Protein AF-A0A0V1IMH2-F1 (afdb_monomer_lite)

Foldseek 3Di:
DVVVVVVVVVVPPPPPPPPCVVQLQFKKWKWDFDDDDPDTDTDTLDIWGFDQDPPGRGDPDTDDPPNSPPDADPVAMKMWGQDSDNRPPDPPGIDIDGDPDDDDDDPPPPD

Organism: Trichinella pseudospiralis (NCBI:txid6337)

Sequence (111 aa):
MKLLVFTLFYFFATVSSKCGEEALESLALVYKPVQQGSKRVLGIACQGAIVPGKHQNYTDTVLVSSYCIVEDPQEGYVVSVGSPDPHGDLQSSAQQFRAQRILNFPFEQHP

Secondary structure (DSSP, 8-state):
-HHHHHHHHHHT------TTHHHHHHEEEEEEEEEETTEEEEEEEEEEEEPPPSSSSS-S-EE--GGGGSS--TT--EEEES-S-TTS---TT-EEEE-------------

Radius of gyration: 20.72 Å; chains: 1; bounding box: 57×49×45 Å

Structure (mmCIF, N/CA/C/O backbone):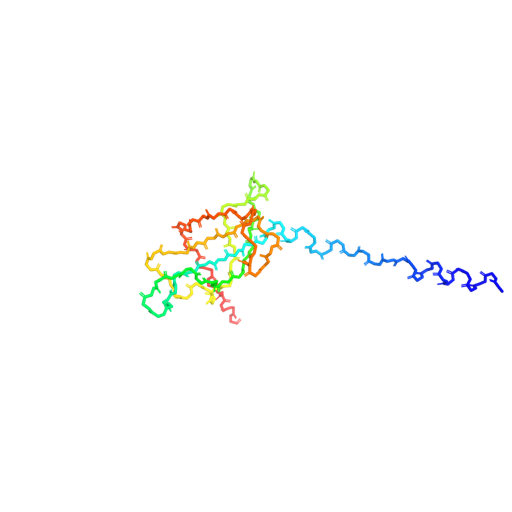
data_AF-A0A0V1IMH2-F1
#
_entry.id   AF-A0A0V1IMH2-F1
#
loop_
_atom_site.group_PDB
_atom_site.id
_atom_site.type_symbol
_atom_site.label_atom_id
_atom_site.label_alt_id
_atom_site.label_comp_id
_atom_site.label_asym_id
_atom_site.label_entity_id
_atom_site.label_seq_id
_atom_site.pdbx_PDB_ins_code
_atom_site.Cartn_x
_atom_site.Cartn_y
_atom_site.Cartn_z
_atom_site.occupancy
_atom_site.B_iso_or_equiv
_atom_site.auth_seq_id
_atom_site.auth_comp_id
_atom_site.auth_asym_id
_atom_site.auth_atom_id
_atom_site.pdbx_PDB_model_num
ATOM 1 N N . MET A 1 1 ? 41.877 -39.565 -8.129 1.00 51.72 1 MET A N 1
ATOM 2 C CA . MET A 1 1 ? 41.955 -38.421 -7.189 1.00 51.72 1 MET A CA 1
ATOM 3 C C . MET A 1 1 ? 41.820 -37.041 -7.850 1.00 51.72 1 MET A C 1
ATOM 5 O O . MET A 1 1 ? 41.318 -36.149 -7.193 1.00 51.72 1 MET A O 1
ATOM 9 N N . LYS A 1 2 ? 42.192 -36.842 -9.130 1.00 51.38 2 LYS A N 1
ATOM 10 C CA . LYS A 1 2 ? 42.014 -35.548 -9.836 1.00 51.38 2 LYS A CA 1
ATOM 11 C C . LYS A 1 2 ? 40.578 -35.255 -10.311 1.00 51.38 2 LYS A C 1
ATOM 13 O O . LYS A 1 2 ? 40.177 -34.102 -10.326 1.00 51.38 2 LYS A O 1
ATOM 18 N N . LEU A 1 3 ? 39.797 -36.287 -10.645 1.00 53.44 3 LEU A N 1
ATOM 19 C CA . LEU A 1 3 ? 38.424 -36.125 -11.152 1.00 53.44 3 LEU A CA 1
ATOM 20 C C . LEU A 1 3 ? 37.431 -35.667 -10.065 1.00 53.44 3 LEU A C 1
ATOM 22 O O . LEU A 1 3 ? 36.531 -34.883 -10.334 1.00 53.44 3 LEU A O 1
ATOM 26 N N . LEU A 1 4 ? 37.654 -36.114 -8.825 1.00 54.31 4 LEU A N 1
ATOM 27 C CA . LEU A 1 4 ? 36.789 -35.842 -7.671 1.00 54.31 4 LEU A CA 1
ATOM 28 C C . LEU A 1 4 ? 36.902 -34.387 -7.177 1.00 54.31 4 LEU A C 1
ATOM 30 O O . LEU A 1 4 ? 35.949 -33.833 -6.639 1.00 54.31 4 LEU A O 1
ATOM 34 N N . VAL A 1 5 ? 38.055 -33.751 -7.414 1.00 57.03 5 VAL A N 1
ATOM 35 C CA . VAL A 1 5 ? 38.294 -32.335 -7.090 1.00 57.03 5 VAL A CA 1
ATOM 36 C C . VAL A 1 5 ? 37.544 -31.422 -8.065 1.00 57.03 5 VAL A C 1
ATOM 38 O O . VAL A 1 5 ? 36.954 -30.434 -7.640 1.00 57.03 5 VAL A O 1
ATOM 41 N N . PHE A 1 6 ? 37.485 -31.779 -9.352 1.00 53.41 6 PHE A N 1
ATOM 42 C CA . PHE A 1 6 ? 36.745 -31.003 -10.353 1.00 53.41 6 PHE A CA 1
ATOM 43 C C . PHE A 1 6 ? 35.228 -31.043 -10.134 1.00 53.41 6 PHE A C 1
ATOM 45 O O . PHE A 1 6 ? 34.567 -30.019 -10.282 1.00 53.41 6 PHE A O 1
ATOM 52 N N . THR A 1 7 ? 34.674 -32.183 -9.716 1.00 56.38 7 THR A N 1
ATOM 53 C CA . THR A 1 7 ? 33.248 -32.281 -9.366 1.00 56.38 7 THR A CA 1
ATOM 54 C C . THR A 1 7 ? 32.899 -31.518 -8.091 1.00 56.38 7 THR A C 1
ATOM 56 O O . THR A 1 7 ? 31.803 -30.974 -8.000 1.00 56.38 7 THR A O 1
ATOM 59 N N . LEU A 1 8 ? 33.827 -31.422 -7.129 1.00 54.44 8 LEU A N 1
ATOM 60 C CA . LEU A 1 8 ? 33.615 -30.628 -5.917 1.00 54.44 8 LEU A CA 1
ATOM 61 C C . LEU A 1 8 ? 33.555 -29.126 -6.240 1.00 54.44 8 LEU A C 1
ATOM 63 O O . LEU A 1 8 ? 32.671 -28.435 -5.750 1.00 54.44 8 LEU A O 1
ATOM 67 N N . PHE A 1 9 ? 34.438 -28.633 -7.116 1.00 52.59 9 PHE A N 1
ATOM 68 C CA . PHE A 1 9 ? 34.453 -27.225 -7.536 1.00 52.59 9 PHE A CA 1
ATOM 69 C C . PHE A 1 9 ? 33.197 -26.801 -8.313 1.00 52.59 9 PHE A C 1
ATOM 71 O O . PHE A 1 9 ? 32.774 -25.655 -8.191 1.00 52.59 9 PHE A O 1
ATOM 78 N N . TYR A 1 10 ? 32.567 -27.712 -9.062 1.00 53.59 10 TYR A N 1
ATOM 79 C CA . TYR A 1 10 ? 31.324 -27.422 -9.788 1.00 53.59 10 TYR A CA 1
ATOM 80 C C . TYR A 1 10 ? 30.089 -27.295 -8.882 1.00 53.59 10 TYR A C 1
ATOM 82 O O . TYR A 1 10 ? 29.143 -26.606 -9.249 1.00 53.59 10 T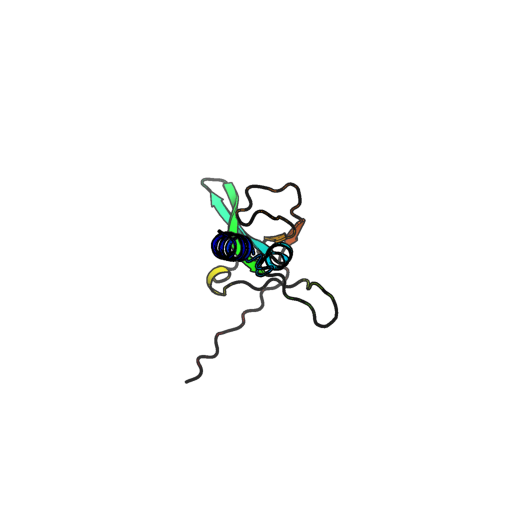YR A O 1
ATOM 90 N N . PHE A 1 11 ? 30.095 -27.910 -7.694 1.00 49.88 11 PHE A N 1
ATOM 91 C CA . PHE A 1 11 ? 28.984 -27.808 -6.737 1.00 49.88 11 PHE A CA 1
ATOM 92 C C . PHE A 1 11 ? 28.999 -26.513 -5.908 1.00 49.88 11 PHE A C 1
ATOM 94 O O . PHE A 1 11 ? 27.967 -26.133 -5.363 1.00 49.88 11 PHE A O 1
ATOM 101 N N . PHE A 1 12 ? 30.138 -25.814 -5.836 1.00 50.56 12 PHE A N 1
ATOM 102 C CA . PHE A 1 12 ? 30.261 -24.515 -5.156 1.00 50.56 12 PHE A CA 1
ATOM 103 C C . PHE A 1 12 ? 29.984 -23.312 -6.066 1.00 50.56 12 PHE A C 1
ATOM 105 O O . PHE A 1 12 ? 30.104 -22.172 -5.617 1.00 50.56 12 PHE A O 1
ATOM 112 N N . ALA A 1 13 ? 29.578 -23.536 -7.319 1.00 51.38 13 ALA A N 1
ATOM 113 C CA . ALA A 1 13 ? 28.953 -22.502 -8.132 1.00 51.38 13 ALA A CA 1
ATOM 114 C C . ALA A 1 13 ? 27.541 -22.248 -7.585 1.00 51.38 13 ALA A C 1
ATOM 116 O O . ALA A 1 13 ? 26.539 -22.752 -8.088 1.00 51.38 13 ALA A O 1
ATOM 117 N N . THR A 1 14 ? 27.488 -21.505 -6.485 1.00 55.06 14 THR A N 1
ATOM 118 C CA . THR A 1 14 ? 26.281 -20.934 -5.913 1.00 55.06 14 THR A CA 1
ATOM 119 C C . THR A 1 14 ? 25.506 -20.225 -7.019 1.00 55.06 14 THR A C 1
ATOM 121 O O . THR A 1 14 ? 25.948 -19.226 -7.585 1.00 55.06 14 THR A O 1
ATOM 124 N N . VAL A 1 15 ? 24.332 -20.760 -7.344 1.00 47.41 15 VAL A N 1
ATOM 125 C CA . VAL A 1 15 ? 23.300 -20.053 -8.102 1.00 47.41 15 VAL A CA 1
ATOM 126 C C . VAL A 1 15 ? 22.850 -18.854 -7.267 1.00 47.41 15 VAL A C 1
ATOM 128 O O . VAL A 1 15 ? 21.884 -18.921 -6.517 1.00 47.41 15 VAL A O 1
ATOM 131 N N . SER A 1 16 ? 23.597 -17.754 -7.350 1.00 54.81 16 SER A N 1
ATOM 132 C CA . SER A 1 16 ? 23.128 -16.448 -6.901 1.00 54.81 16 SER A CA 1
ATOM 133 C C . SER A 1 16 ? 22.161 -15.936 -7.961 1.00 54.81 16 SER A C 1
ATOM 135 O O . SER A 1 16 ? 22.564 -15.382 -8.987 1.00 54.81 16 SER A O 1
ATOM 137 N N . SER A 1 17 ? 20.870 -16.210 -7.778 1.00 50.03 17 SER A N 1
ATOM 138 C CA . SER A 1 17 ? 19.844 -15.578 -8.594 1.00 50.03 17 SER A CA 1
ATOM 139 C C . SER A 1 17 ? 19.618 -14.165 -8.063 1.00 50.03 17 SER A C 1
ATOM 141 O O . SER A 1 17 ? 18.994 -14.002 -7.021 1.00 50.03 17 SER A O 1
ATOM 143 N N . LYS A 1 18 ? 20.026 -13.141 -8.821 1.00 54.47 18 LYS A N 1
ATOM 144 C CA . LYS A 1 18 ? 19.618 -11.730 -8.621 1.00 54.47 18 LYS A CA 1
ATOM 145 C C . LYS A 1 18 ? 18.099 -11.494 -8.731 1.00 54.47 18 LYS A C 1
ATOM 147 O O . LYS A 1 18 ? 17.624 -10.365 -8.679 1.00 54.47 18 LYS A O 1
ATOM 152 N N . CYS A 1 19 ? 17.324 -12.552 -8.955 1.00 51.09 19 CYS A N 1
ATOM 153 C CA . CYS A 1 19 ? 15.893 -12.475 -9.169 1.00 51.09 19 CYS A CA 1
ATOM 154 C C . CYS A 1 19 ? 15.207 -12.154 -7.834 1.00 51.09 19 CYS A C 1
ATOM 156 O O . CYS A 1 19 ? 15.081 -13.029 -6.983 1.00 51.09 19 CYS A O 1
ATOM 158 N N . GLY A 1 20 ? 14.794 -10.899 -7.651 1.00 50.94 20 GLY A N 1
ATOM 159 C CA . GLY A 1 20 ? 14.039 -10.440 -6.479 1.00 50.94 20 GLY A CA 1
ATOM 160 C C . GLY A 1 20 ? 14.765 -9.445 -5.572 1.00 50.94 20 GLY A C 1
ATOM 161 O O . GLY A 1 20 ? 14.109 -8.822 -4.744 1.00 50.94 20 GLY A O 1
ATOM 162 N N . GLU A 1 21 ? 16.072 -9.230 -5.748 1.00 55.81 21 GLU A N 1
ATOM 163 C CA . GLU A 1 21 ? 16.825 -8.251 -4.944 1.00 55.81 21 GLU A CA 1
ATOM 164 C C . GLU A 1 21 ? 16.350 -6.813 -5.235 1.00 55.81 21 GLU A C 1
ATOM 166 O O . GLU A 1 21 ? 16.082 -6.047 -4.316 1.00 55.81 21 GLU A O 1
ATOM 171 N N . GLU A 1 22 ? 16.098 -6.496 -6.511 1.00 57.97 22 GLU A N 1
ATOM 172 C CA . GLU A 1 22 ? 15.521 -5.212 -6.953 1.00 57.97 22 GLU A CA 1
ATOM 173 C C . GLU A 1 22 ? 14.014 -5.090 -6.652 1.00 57.97 22 GLU A C 1
ATOM 175 O O . GLU A 1 22 ? 13.462 -3.991 -6.638 1.00 57.97 22 GLU A O 1
ATOM 180 N N . ALA A 1 23 ? 13.323 -6.206 -6.385 1.00 60.03 23 ALA A N 1
ATOM 181 C CA . ALA A 1 23 ? 11.886 -6.181 -6.117 1.00 60.03 23 ALA A CA 1
ATOM 182 C C . ALA A 1 23 ? 11.581 -5.537 -4.759 1.00 60.03 23 ALA A C 1
ATOM 184 O O . ALA A 1 23 ? 10.592 -4.815 -4.645 1.00 60.03 23 ALA A O 1
ATOM 185 N N . LEU A 1 24 ? 12.452 -5.739 -3.761 1.00 63.66 24 LEU A N 1
ATOM 186 C CA . LEU A 1 24 ? 12.315 -5.167 -2.418 1.00 63.66 24 LEU A CA 1
ATOM 187 C C . LEU A 1 24 ? 12.282 -3.635 -2.430 1.00 63.66 24 LEU A C 1
ATOM 189 O O . LEU A 1 24 ? 11.495 -3.043 -1.699 1.00 63.66 24 LEU A O 1
ATOM 193 N N . GLU A 1 25 ? 13.067 -2.989 -3.295 1.00 70.19 25 GLU A N 1
ATOM 194 C CA . GLU A 1 25 ? 13.074 -1.522 -3.415 1.00 70.19 25 GLU A CA 1
ATOM 195 C C . GLU A 1 25 ? 11.776 -0.970 -4.016 1.00 70.19 25 GLU A C 1
ATOM 197 O O . GLU A 1 25 ? 11.409 0.180 -3.776 1.00 70.19 25 GLU A O 1
ATOM 202 N N . SER A 1 26 ? 11.062 -1.800 -4.778 1.00 79.25 26 SER A N 1
ATOM 203 C CA . SER A 1 26 ? 9.766 -1.461 -5.367 1.00 79.25 26 SER A CA 1
ATOM 204 C C . SER A 1 26 ? 8.573 -1.884 -4.509 1.00 79.25 26 SER A C 1
ATOM 206 O O . SER A 1 26 ? 7.441 -1.566 -4.867 1.00 79.25 26 SER A O 1
ATOM 208 N N . LEU A 1 27 ? 8.782 -2.594 -3.394 1.00 86.06 27 LEU A N 1
ATOM 209 C CA . LEU A 1 27 ? 7.684 -3.036 -2.539 1.00 86.06 27 LEU A CA 1
ATOM 210 C C . LEU A 1 27 ? 7.025 -1.852 -1.829 1.00 86.06 27 LEU A C 1
ATOM 212 O O . LEU A 1 27 ? 7.675 -0.947 -1.300 1.00 86.06 27 LEU A O 1
ATOM 216 N N . ALA A 1 28 ? 5.700 -1.910 -1.781 1.00 90.12 28 ALA A N 1
ATOM 217 C CA . ALA A 1 28 ? 4.872 -0.986 -1.036 1.00 90.12 28 ALA A CA 1
ATOM 218 C C . ALA A 1 28 ? 3.911 -1.756 -0.129 1.00 90.12 28 ALA A C 1
ATOM 220 O O . ALA A 1 28 ? 3.347 -2.779 -0.520 1.00 90.12 28 ALA A O 1
ATOM 221 N N . LEU A 1 29 ? 3.672 -1.234 1.068 1.00 92.25 29 LEU A N 1
ATOM 222 C CA . LEU A 1 29 ? 2.611 -1.696 1.954 1.00 92.25 29 LEU A CA 1
ATOM 223 C C . LEU A 1 29 ? 1.463 -0.708 1.931 1.00 92.25 29 LEU A C 1
ATOM 225 O O . LEU A 1 29 ? 1.641 0.478 2.182 1.00 92.25 29 LEU A O 1
ATOM 229 N N . VAL A 1 30 ? 0.266 -1.197 1.650 1.00 92.69 30 VAL A N 1
ATOM 230 C CA . VAL A 1 30 ? -0.944 -0.386 1.644 1.00 92.69 30 VAL A CA 1
ATOM 231 C C . VAL A 1 30 ? -1.740 -0.697 2.895 1.00 92.69 30 VAL A C 1
ATOM 233 O O . VAL A 1 30 ? -2.038 -1.851 3.196 1.00 92.69 30 VAL A O 1
ATOM 236 N N . TYR A 1 31 ? -2.115 0.354 3.604 1.00 92.88 31 TYR A N 1
ATOM 237 C CA . TYR A 1 31 ? -2.875 0.334 4.836 1.00 92.88 31 TYR A CA 1
ATOM 238 C C . TYR A 1 31 ? -4.246 0.957 4.615 1.00 92.88 31 TYR A C 1
ATOM 240 O O . TYR A 1 31 ? -4.397 1.930 3.870 1.00 92.88 31 TYR A O 1
ATOM 248 N N . LYS A 1 32 ? -5.237 0.434 5.332 1.00 92.69 32 LYS A N 1
ATOM 249 C CA . LYS A 1 32 ? -6.563 1.036 5.455 1.00 92.69 32 LYS A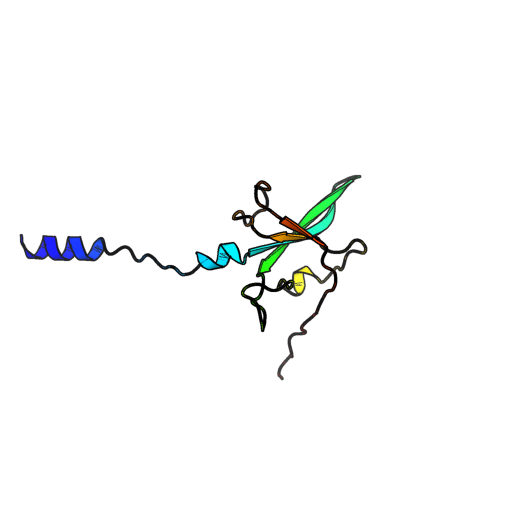 CA 1
ATOM 250 C C . LYS A 1 32 ? -6.921 1.241 6.927 1.00 92.69 32 LYS A C 1
ATOM 252 O O . LYS A 1 32 ? -6.451 0.483 7.780 1.00 92.69 32 LYS A O 1
ATOM 257 N N . PRO A 1 33 ? -7.754 2.237 7.258 1.00 91.00 33 PRO A N 1
ATOM 258 C CA . PRO A 1 33 ? -8.339 2.327 8.585 1.00 91.00 33 PRO A CA 1
ATOM 259 C C . PRO A 1 33 ? -9.158 1.066 8.882 1.00 91.00 33 PRO A C 1
ATOM 261 O O . PRO A 1 33 ? -10.025 0.678 8.101 1.00 91.00 33 PRO A O 1
ATOM 264 N N . VAL A 1 34 ? -8.901 0.440 10.025 1.00 90.06 34 VAL A N 1
ATOM 265 C CA . VAL A 1 34 ? -9.668 -0.694 10.545 1.00 90.06 34 VAL A CA 1
ATOM 266 C C . VAL A 1 34 ? -10.121 -0.397 11.969 1.00 90.06 34 VAL A C 1
ATOM 268 O O . VAL A 1 34 ? -9.450 0.309 12.728 1.00 90.06 34 VAL A O 1
ATOM 271 N N . GLN A 1 35 ? -11.284 -0.926 12.338 1.00 89.94 35 GLN A N 1
ATOM 272 C CA . GLN A 1 35 ? -11.804 -0.801 13.692 1.00 89.94 35 GLN A CA 1
ATOM 273 C C . GLN A 1 35 ? -11.178 -1.886 14.578 1.00 89.94 35 GLN A C 1
ATOM 275 O O . GLN A 1 35 ? -11.398 -3.074 14.356 1.00 89.94 35 GLN A O 1
ATOM 280 N N . GLN A 1 36 ? -10.423 -1.485 15.601 1.00 89.44 36 GLN A N 1
ATOM 281 C CA . GLN A 1 36 ? -9.856 -2.378 16.608 1.00 89.44 36 GLN A CA 1
ATOM 282 C C . GLN A 1 36 ? -10.439 -2.018 17.980 1.00 89.44 36 GLN A C 1
ATOM 284 O O . GLN A 1 36 ? -9.984 -1.101 18.669 1.00 89.44 36 GLN A O 1
ATOM 289 N N . GLY A 1 37 ? -11.510 -2.720 18.361 1.00 90.44 37 GLY A N 1
ATOM 290 C CA . GLY A 1 37 ? -12.296 -2.381 19.548 1.00 90.44 37 GLY A CA 1
ATOM 291 C C . GLY A 1 37 ? -12.914 -0.984 19.423 1.00 90.44 37 GLY A C 1
ATOM 292 O O . GLY A 1 37 ? -13.642 -0.701 18.472 1.00 90.44 37 GLY A O 1
ATOM 293 N N . SER A 1 38 ? -12.611 -0.089 20.366 1.00 90.81 38 SER A N 1
ATOM 294 C CA . SER A 1 38 ? -13.085 1.304 20.353 1.00 90.81 38 SER A CA 1
ATOM 295 C C . SER A 1 38 ? -12.197 2.270 19.559 1.00 90.81 38 SER A C 1
ATOM 297 O O . SER A 1 38 ? -12.556 3.438 19.418 1.00 90.81 38 SER A O 1
ATOM 299 N N . LYS A 1 39 ? -11.048 1.820 19.038 1.00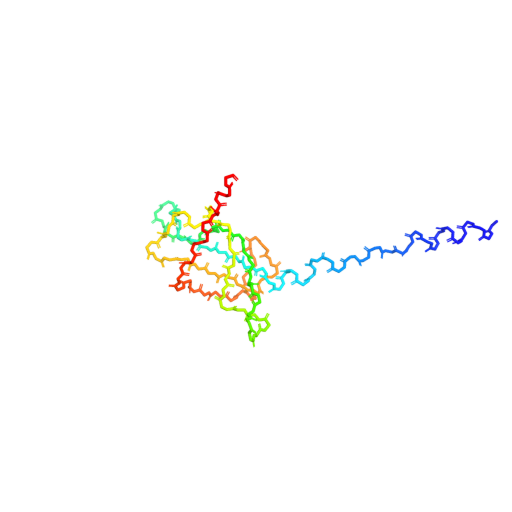 92.00 39 LYS A N 1
ATOM 300 C CA . LYS A 1 39 ? -10.084 2.672 18.329 1.00 92.00 39 LYS A CA 1
ATOM 301 C C . LYS A 1 39 ? -10.060 2.363 16.833 1.00 92.00 39 LYS A C 1
ATOM 303 O O . LYS A 1 39 ? -10.199 1.214 16.423 1.00 92.00 39 LYS A O 1
ATOM 308 N N . ARG A 1 40 ? -9.825 3.398 16.027 1.00 87.25 40 ARG A N 1
ATOM 309 C CA . ARG A 1 40 ? -9.434 3.266 14.618 1.00 87.25 40 ARG A CA 1
ATOM 310 C C . ARG A 1 40 ? -7.915 3.182 14.540 1.00 87.25 40 ARG A C 1
ATOM 312 O O . ARG A 1 40 ? -7.231 4.049 15.081 1.00 87.25 40 ARG A O 1
ATOM 319 N N . VAL A 1 41 ? -7.402 2.153 13.878 1.00 90.69 41 VAL A N 1
ATOM 320 C CA . VAL A 1 41 ? -5.965 1.951 13.638 1.00 90.69 41 VAL A CA 1
ATOM 321 C C . VAL A 1 41 ? -5.721 1.706 12.154 1.00 90.69 41 VAL A C 1
ATOM 323 O O . VAL A 1 41 ? -6.649 1.373 11.420 1.00 90.69 41 VAL A O 1
ATOM 326 N N . LEU A 1 42 ? -4.485 1.881 11.693 1.00 90.00 42 LEU A N 1
ATOM 327 C CA . LEU A 1 42 ? -4.103 1.483 10.341 1.00 90.00 42 LEU A CA 1
ATOM 328 C C . LEU A 1 42 ? -3.800 -0.015 10.334 1.00 90.00 42 LEU A C 1
ATOM 330 O O . LEU A 1 42 ? -2.865 -0.465 10.989 1.00 90.00 42 LEU A O 1
ATOM 334 N N . GLY A 1 43 ? -4.615 -0.779 9.613 1.00 89.88 43 GLY A N 1
ATOM 335 C CA . GLY A 1 43 ? -4.387 -2.193 9.342 1.00 89.88 43 GLY A CA 1
ATOM 336 C C . GLY A 1 43 ? -3.807 -2.370 7.947 1.00 89.88 43 GLY A C 1
ATOM 337 O O . GLY A 1 43 ? -4.137 -1.606 7.038 1.00 89.88 43 GLY A O 1
ATOM 338 N N . ILE A 1 44 ? -2.954 -3.375 7.765 1.00 90.44 44 ILE A N 1
ATOM 339 C CA . ILE A 1 44 ? -2.424 -3.719 6.443 1.00 90.44 44 ILE A CA 1
ATOM 340 C C . ILE A 1 44 ? -3.588 -4.206 5.578 1.00 90.44 44 ILE A C 1
ATOM 342 O O . ILE A 1 44 ? -4.280 -5.161 5.926 1.00 90.44 44 ILE A O 1
ATOM 346 N N . ALA A 1 45 ? -3.811 -3.523 4.461 1.00 91.56 45 ALA A N 1
ATOM 347 C CA . ALA A 1 45 ? -4.765 -3.924 3.440 1.00 91.56 45 ALA A CA 1
ATOM 348 C C . ALA A 1 45 ? -4.112 -4.895 2.452 1.00 91.56 45 ALA A C 1
ATOM 350 O O . ALA A 1 45 ? -4.709 -5.918 2.122 1.00 91.56 45 ALA A O 1
ATOM 351 N N . CYS A 1 46 ? -2.900 -4.578 1.977 1.00 91.50 46 CYS A N 1
ATOM 352 C CA . CYS A 1 46 ? -2.165 -5.413 1.029 1.00 91.50 46 CYS A CA 1
ATOM 353 C C . CYS A 1 46 ? -0.703 -5.004 0.848 1.00 91.50 46 CYS A C 1
ATOM 355 O O . CYS A 1 46 ? -0.278 -3.934 1.279 1.00 91.50 46 CYS A O 1
ATOM 357 N N . GLN A 1 47 ? 0.036 -5.862 0.151 1.00 91.19 47 GLN A N 1
ATOM 358 C CA . GLN A 1 47 ? 1.301 -5.523 -0.488 1.00 91.19 47 GLN A CA 1
ATOM 359 C C . GLN A 1 47 ? 1.041 -5.099 -1.935 1.00 91.19 47 GLN A C 1
ATOM 361 O O . GLN A 1 47 ? 0.140 -5.618 -2.597 1.00 91.19 47 GLN A O 1
ATOM 366 N N . GLY A 1 48 ? 1.848 -4.169 -2.421 1.00 90.94 48 GLY A N 1
ATOM 367 C CA . GLY A 1 48 ? 1.839 -3.690 -3.791 1.00 90.94 48 GLY A CA 1
ATOM 368 C C . GLY A 1 48 ? 3.249 -3.439 -4.298 1.00 90.94 48 GLY A C 1
ATOM 369 O O . GLY A 1 48 ? 4.232 -3.638 -3.583 1.00 90.94 48 GLY A O 1
ATOM 370 N N . ALA A 1 49 ? 3.329 -2.980 -5.540 1.00 90.00 49 ALA A N 1
ATOM 371 C CA . ALA A 1 49 ? 4.582 -2.596 -6.167 1.00 90.00 49 ALA A CA 1
ATOM 372 C C . ALA A 1 49 ? 4.486 -1.176 -6.728 1.00 90.00 49 ALA A C 1
ATOM 374 O O . ALA A 1 49 ? 3.510 -0.833 -7.401 1.00 90.00 49 ALA A O 1
ATOM 375 N N . ILE A 1 50 ? 5.504 -0.361 -6.469 1.00 87.81 50 ILE A N 1
ATOM 376 C CA . ILE A 1 50 ? 5.718 0.908 -7.159 1.00 87.81 50 ILE A CA 1
ATOM 377 C C . ILE A 1 50 ? 6.010 0.572 -8.616 1.00 87.81 50 ILE A C 1
ATOM 379 O O . ILE A 1 50 ? 6.959 -0.151 -8.920 1.00 87.81 50 ILE A O 1
ATOM 383 N N . VAL A 1 51 ? 5.193 1.087 -9.527 1.00 84.50 51 VAL A N 1
ATOM 384 C CA . VAL A 1 51 ? 5.423 0.863 -10.957 1.00 84.50 51 VAL A CA 1
ATOM 385 C C . VAL A 1 51 ? 6.432 1.884 -11.494 1.00 84.50 51 VAL A C 1
ATOM 387 O O . VAL A 1 51 ? 6.473 3.014 -11.006 1.00 84.50 51 VAL A O 1
ATOM 390 N N . PRO A 1 52 ? 7.278 1.532 -12.474 1.00 73.38 52 PRO A N 1
ATOM 391 C CA . PRO A 1 52 ? 8.184 2.485 -13.106 1.00 73.38 52 PRO A CA 1
ATOM 392 C C . PRO A 1 52 ? 7.413 3.463 -13.998 1.00 73.38 52 PRO A C 1
ATOM 394 O O . PRO A 1 52 ? 6.396 3.123 -14.606 1.00 73.38 52 PRO A O 1
ATOM 397 N N . GLY A 1 53 ? 7.878 4.712 -14.052 1.00 69.94 53 GLY A N 1
ATOM 398 C CA . GLY A 1 53 ? 7.180 5.787 -14.749 1.00 69.94 53 GLY A CA 1
ATOM 399 C C . GLY A 1 53 ? 7.672 5.945 -16.167 1.00 69.94 53 GLY A C 1
ATOM 400 O O . GLY A 1 53 ? 8.822 5.653 -16.471 1.00 69.94 53 GLY A O 1
ATOM 401 N N . LYS A 1 54 ? 6.829 6.503 -17.042 1.00 63.66 54 LYS A N 1
ATOM 402 C CA . LYS A 1 54 ? 7.216 6.784 -18.435 1.00 63.66 54 LYS A CA 1
ATOM 403 C C . LYS A 1 54 ? 8.481 7.655 -18.542 1.00 63.66 54 LYS A C 1
ATOM 405 O O . LYS A 1 54 ? 9.181 7.590 -19.548 1.00 63.66 54 LYS A O 1
ATOM 410 N N . HIS A 1 55 ? 8.757 8.478 -17.527 1.00 57.72 55 HIS A N 1
ATOM 411 C CA . HIS A 1 55 ? 9.837 9.468 -17.546 1.00 57.72 55 HIS A CA 1
ATOM 412 C C . HIS A 1 55 ? 10.755 9.450 -16.309 1.00 57.72 55 HIS A C 1
ATOM 414 O O . HIS A 1 55 ? 11.639 10.298 -16.232 1.00 57.72 55 HIS A O 1
ATOM 420 N N . GLN A 1 56 ? 10.572 8.531 -15.349 1.00 57.31 56 GLN A N 1
ATOM 421 C CA . GLN A 1 56 ? 11.392 8.436 -14.127 1.00 57.31 56 GLN A CA 1
ATOM 422 C C . GLN A 1 56 ? 11.488 6.986 -13.630 1.00 57.31 56 GLN A C 1
ATOM 424 O O . GLN A 1 56 ? 10.565 6.199 -13.844 1.00 57.31 56 GLN A O 1
ATOM 429 N N . ASN A 1 57 ? 12.582 6.656 -12.929 1.00 58.44 57 ASN A N 1
ATOM 430 C CA . ASN A 1 57 ? 12.842 5.311 -12.391 1.00 58.44 57 ASN A CA 1
ATOM 431 C C . ASN A 1 57 ? 11.783 4.833 -11.375 1.00 58.44 57 ASN A C 1
ATOM 433 O O . ASN A 1 57 ? 11.690 3.636 -11.134 1.00 58.44 57 ASN A O 1
ATOM 437 N N . TYR A 1 58 ? 10.950 5.732 -10.839 1.00 59.12 58 TYR A N 1
ATOM 438 C CA . TYR A 1 58 ? 9.858 5.409 -9.918 1.00 59.12 58 TYR A CA 1
ATOM 439 C C . TYR A 1 58 ? 8.642 6.307 -10.215 1.00 59.12 58 TYR A C 1
ATOM 441 O O . TYR A 1 58 ? 8.816 7.491 -10.511 1.00 59.12 58 TYR A O 1
ATOM 449 N N . THR A 1 59 ? 7.420 5.760 -10.183 1.00 71.06 59 THR A N 1
ATOM 450 C CA . THR A 1 59 ? 6.176 6.562 -10.224 1.00 71.06 59 THR A CA 1
ATOM 451 C C . THR A 1 59 ? 5.686 6.925 -8.828 1.00 71.06 59 THR A C 1
ATOM 453 O O . THR A 1 59 ? 6.106 6.358 -7.825 1.00 71.06 59 THR A O 1
ATOM 456 N N . ASP A 1 60 ? 4.710 7.826 -8.792 1.00 80.12 60 ASP A N 1
ATOM 457 C CA . ASP A 1 60 ? 3.784 8.062 -7.685 1.00 80.12 60 ASP A CA 1
ATOM 458 C C . ASP A 1 60 ? 2.642 7.022 -7.604 1.00 80.12 60 ASP A C 1
ATOM 460 O O . ASP A 1 60 ? 1.667 7.220 -6.877 1.00 80.12 60 ASP A O 1
ATOM 464 N N . THR A 1 61 ? 2.731 5.919 -8.357 1.00 88.19 61 THR A N 1
ATOM 465 C CA . THR A 1 61 ? 1.665 4.929 -8.516 1.00 88.19 61 THR A CA 1
ATOM 466 C C . THR A 1 61 ? 2.075 3.583 -7.926 1.00 88.19 61 THR A C 1
ATOM 468 O O . THR A 1 61 ? 3.142 3.042 -8.219 1.00 88.19 61 THR A O 1
ATOM 471 N N . VAL A 1 62 ? 1.179 3.001 -7.128 1.00 91.06 62 VAL A N 1
ATOM 472 C CA . VAL A 1 62 ? 1.326 1.643 -6.598 1.00 91.06 62 VAL A CA 1
ATOM 473 C C . VAL A 1 62 ? 0.271 0.742 -7.217 1.00 91.06 62 VAL A C 1
ATOM 475 O O . VAL A 1 62 ? -0.924 1.027 -7.148 1.00 91.06 62 VAL A O 1
ATOM 478 N N . LEU A 1 63 ? 0.725 -0.357 -7.813 1.00 91.06 63 LEU A N 1
ATOM 479 C CA . LEU A 1 63 ? -0.139 -1.414 -8.312 1.00 91.06 63 LEU A CA 1
ATOM 480 C C . LEU A 1 63 ? -0.444 -2.397 -7.181 1.00 91.06 63 LEU A C 1
ATOM 482 O O . LEU A 1 63 ? 0.464 -2.916 -6.530 1.00 91.06 63 LEU A O 1
ATOM 486 N N . VAL A 1 64 ? -1.730 -2.663 -6.978 1.00 92.12 64 VAL A N 1
ATOM 487 C CA . VAL A 1 64 ? -2.244 -3.629 -6.003 1.00 92.12 64 VAL A CA 1
ATOM 488 C C . VAL A 1 64 ? -3.276 -4.533 -6.659 1.00 92.12 64 VAL A C 1
ATOM 490 O O . VAL A 1 64 ? -3.823 -4.214 -7.716 1.00 92.12 64 VAL A O 1
ATOM 493 N N . SER A 1 65 ? -3.574 -5.658 -6.012 1.00 90.00 65 SER A N 1
ATOM 494 C CA . SER A 1 65 ? -4.711 -6.487 -6.407 1.00 90.00 65 SER A CA 1
ATOM 495 C C . SER A 1 65 ? -6.021 -5.714 -6.227 1.00 90.00 65 SER A C 1
ATOM 497 O O . SER A 1 65 ? -6.227 -5.047 -5.211 1.00 90.00 65 SER A O 1
ATOM 499 N N . SER A 1 66 ? -6.936 -5.835 -7.191 1.00 87.19 66 SER A N 1
ATOM 500 C CA . SER A 1 66 ? -8.254 -5.190 -7.133 1.00 87.19 66 SER A CA 1
ATOM 501 C C . SER A 1 66 ? -9.059 -5.621 -5.903 1.00 87.19 66 SER A C 1
ATOM 503 O O . SER A 1 66 ? -9.802 -4.81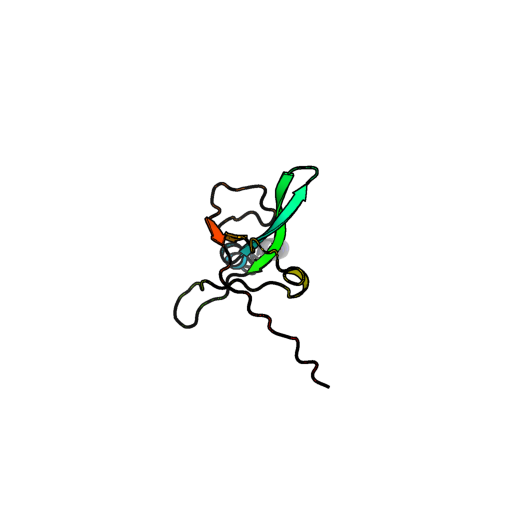9 -5.342 1.00 87.19 66 SER A O 1
ATOM 505 N N . TYR A 1 67 ? -8.846 -6.846 -5.411 1.00 86.81 67 TYR A N 1
ATOM 506 C CA . TYR A 1 67 ? -9.462 -7.350 -4.180 1.00 86.81 67 TYR A CA 1
ATOM 507 C C . TYR A 1 67 ? -9.064 -6.557 -2.927 1.00 86.81 67 TYR A C 1
ATOM 509 O O . TYR A 1 67 ? -9.785 -6.567 -1.932 1.00 86.81 67 TYR A O 1
ATOM 517 N N . CYS A 1 68 ? -7.943 -5.838 -2.966 1.00 88.56 68 CYS A N 1
ATOM 518 C CA . CYS A 1 68 ? -7.444 -5.061 -1.837 1.00 88.56 68 CYS A CA 1
ATOM 519 C C . CYS A 1 68 ? -8.116 -3.689 -1.704 1.00 88.56 68 CYS A C 1
ATOM 521 O O . CYS A 1 68 ? -8.094 -3.101 -0.622 1.00 88.56 68 CYS A O 1
ATOM 523 N N . ILE A 1 69 ? -8.729 -3.208 -2.790 1.00 85.62 69 ILE A N 1
ATOM 524 C CA . ILE A 1 69 ? -9.367 -1.889 -2.891 1.00 85.62 69 ILE A CA 1
ATOM 525 C C . ILE A 1 69 ? -10.893 -1.963 -3.049 1.00 85.62 69 ILE A C 1
ATOM 527 O O . ILE A 1 69 ? -11.529 -0.989 -3.436 1.00 85.62 69 ILE A O 1
ATOM 531 N N . VAL A 1 70 ? -11.493 -3.125 -2.769 1.00 80.69 70 VAL A N 1
ATOM 532 C CA . VAL A 1 70 ? -12.951 -3.336 -2.887 1.00 80.69 70 VAL A CA 1
ATOM 533 C C . VAL A 1 70 ? -13.729 -2.419 -1.943 1.00 80.69 70 VAL A C 1
ATOM 535 O O . VAL A 1 70 ? -14.787 -1.908 -2.294 1.00 80.69 70 VAL A O 1
ATOM 538 N N . GLU A 1 71 ? -13.195 -2.210 -0.743 1.00 79.06 71 GLU A N 1
ATOM 539 C CA . GLU A 1 71 ? -13.781 -1.354 0.283 1.00 79.06 71 GLU A CA 1
ATOM 540 C C . GLU A 1 71 ? -12.986 -0.053 0.366 1.00 79.06 71 GLU A C 1
ATOM 542 O O . GLU A 1 71 ? -12.026 0.002 1.134 1.00 79.06 71 GLU A O 1
ATOM 547 N N . ASP A 1 72 ? -13.362 0.968 -0.409 1.00 81.12 72 ASP A N 1
ATOM 548 C CA . ASP A 1 72 ? -12.713 2.285 -0.364 1.00 81.12 72 ASP A CA 1
ATOM 549 C C . ASP A 1 72 ? -13.103 3.032 0.931 1.00 81.12 72 ASP A C 1
ATOM 551 O O . ASP A 1 72 ? -14.261 3.448 1.081 1.00 81.12 72 ASP A O 1
ATOM 555 N N . PRO A 1 73 ? -12.196 3.160 1.921 1.00 85.44 73 PRO A N 1
ATOM 556 C CA . PRO A 1 73 ? -12.512 3.829 3.173 1.00 85.44 73 PRO A CA 1
ATOM 557 C C . PRO A 1 73 ? -12.637 5.337 2.936 1.00 85.44 73 PRO A C 1
ATOM 559 O O . PRO A 1 73 ? -11.834 5.921 2.216 1.00 85.44 73 PRO A O 1
ATOM 562 N N . GLN A 1 74 ? -13.578 6.006 3.610 1.00 85.62 74 GLN A N 1
ATOM 563 C CA . GLN A 1 74 ? -13.752 7.463 3.473 1.00 85.62 74 GLN A CA 1
ATOM 564 C C . GLN A 1 74 ? -12.480 8.253 3.793 1.00 85.62 74 GLN A C 1
ATOM 566 O O . GLN A 1 74 ? -12.225 9.299 3.204 1.00 85.62 74 GLN A O 1
ATOM 571 N N . GLU A 1 75 ? -11.674 7.767 4.734 1.00 88.69 75 GLU A N 1
ATOM 572 C CA . GLU A 1 75 ? -10.410 8.403 5.076 1.00 88.69 75 GLU A CA 1
ATOM 573 C C . GLU A 1 75 ? -9.321 8.152 4.024 1.00 88.69 75 GLU A C 1
ATOM 575 O O . GLU A 1 75 ? -8.329 8.873 4.002 1.00 88.69 75 GLU A O 1
ATOM 580 N N . GLY A 1 76 ? -9.491 7.173 3.138 1.00 90.56 76 GLY A N 1
ATOM 581 C CA . GLY A 1 76 ? -8.534 6.789 2.107 1.00 90.56 76 GLY A CA 1
ATOM 582 C C . GLY A 1 76 ? -7.403 5.888 2.609 1.00 90.56 76 GLY A C 1
ATOM 583 O O . GLY A 1 76 ? -7.198 5.687 3.811 1.00 90.56 76 GLY A O 1
ATOM 584 N N . TYR A 1 77 ? -6.650 5.346 1.655 1.00 93.56 77 TYR A N 1
ATOM 585 C CA . TYR A 1 77 ? -5.522 4.455 1.913 1.00 93.56 77 TYR A CA 1
ATOM 586 C C . TYR A 1 77 ? -4.240 5.218 2.250 1.00 93.56 77 TYR A C 1
ATOM 588 O O . TYR A 1 77 ? -3.997 6.327 1.763 1.00 93.56 77 TYR A O 1
ATOM 596 N N . VAL A 1 78 ? -3.387 4.582 3.049 1.00 92.94 78 VAL A N 1
ATOM 597 C CA . VAL A 1 78 ? -2.017 5.030 3.313 1.00 92.94 78 VAL A CA 1
ATOM 598 C C . VAL A 1 78 ? -1.060 4.024 2.693 1.00 92.94 78 VAL A C 1
ATOM 600 O O . VAL A 1 78 ? -1.212 2.827 2.883 1.00 92.94 78 VAL A O 1
ATOM 603 N N . VAL A 1 79 ? -0.080 4.503 1.949 1.00 92.06 79 VAL A N 1
ATOM 604 C CA . VAL A 1 79 ? 0.923 3.703 1.254 1.00 92.06 79 VAL A CA 1
ATOM 605 C C . VAL A 1 79 ? 2.263 3.941 1.927 1.00 92.06 79 VAL A C 1
ATOM 607 O O . VAL A 1 79 ? 2.676 5.085 2.086 1.00 92.06 79 VAL A O 1
ATOM 610 N N . SER A 1 80 ? 2.939 2.872 2.315 1.00 90.44 80 SER A N 1
ATOM 611 C CA . SER A 1 80 ? 4.276 2.890 2.879 1.00 90.44 80 SER A CA 1
ATOM 612 C C . SER A 1 80 ? 5.275 2.291 1.897 1.00 90.44 80 SER A C 1
ATOM 614 O O . SER A 1 80 ? 5.024 1.225 1.346 1.00 90.44 80 SER A O 1
ATOM 616 N N . VAL A 1 81 ? 6.401 2.968 1.688 1.00 87.12 81 VAL A N 1
ATOM 617 C CA . VAL A 1 81 ? 7.463 2.571 0.751 1.00 87.12 81 VAL A CA 1
ATOM 618 C C . VAL A 1 81 ? 8.839 2.704 1.401 1.00 87.12 81 VAL A C 1
ATOM 620 O O . VAL A 1 81 ? 8.992 3.433 2.384 1.00 87.12 81 VAL A O 1
ATOM 623 N N . GLY A 1 82 ? 9.847 2.018 0.857 1.00 80.94 82 GLY A N 1
ATOM 624 C CA . GLY A 1 82 ? 11.233 2.106 1.339 1.00 80.94 82 GLY A CA 1
ATOM 625 C C . GLY A 1 82 ? 11.516 1.322 2.627 1.00 80.94 82 GLY A C 1
ATOM 626 O O . GLY A 1 82 ? 12.603 1.440 3.197 1.00 80.94 82 GLY A O 1
ATOM 627 N N . SER A 1 83 ? 10.561 0.511 3.093 1.00 80.31 83 SER A N 1
ATOM 628 C CA . SER A 1 83 ? 10.828 -0.494 4.122 1.00 80.31 83 SER A CA 1
ATOM 629 C C . SER A 1 83 ? 11.251 -1.806 3.462 1.00 80.31 83 SER A C 1
ATOM 631 O O . SER A 1 83 ? 10.533 -2.281 2.582 1.00 80.31 83 SER A O 1
ATOM 633 N N . PRO A 1 84 ? 12.366 -2.425 3.888 1.00 74.19 84 PRO A N 1
ATOM 634 C CA . PRO A 1 84 ? 12.713 -3.776 3.460 1.00 74.19 84 PRO A CA 1
ATOM 635 C C . PRO A 1 84 ? 11.811 -4.834 4.109 1.00 74.19 84 PRO A C 1
ATOM 637 O O . PRO A 1 84 ? 11.910 -6.009 3.768 1.00 74.19 84 PRO A O 1
ATOM 640 N N . ASP A 1 85 ? 10.975 -4.440 5.072 1.00 78.88 85 ASP A N 1
ATOM 641 C CA . ASP A 1 85 ? 10.086 -5.339 5.781 1.00 78.88 85 ASP A CA 1
ATOM 642 C C . ASP A 1 85 ? 8.708 -5.412 5.107 1.00 78.88 85 ASP A C 1
ATOM 644 O O . ASP A 1 85 ? 7.924 -4.459 5.182 1.00 78.88 85 ASP A O 1
ATOM 648 N N . PRO A 1 86 ? 8.373 -6.558 4.492 1.00 70.00 86 PRO A N 1
ATOM 649 C CA . PRO A 1 86 ? 7.099 -6.757 3.823 1.00 70.00 86 PRO A CA 1
ATOM 650 C C . PRO A 1 86 ? 5.937 -6.982 4.806 1.00 70.00 86 PRO A C 1
ATOM 652 O O . PRO A 1 86 ? 4.793 -7.101 4.372 1.00 70.00 86 PRO A O 1
ATOM 655 N N . HIS A 1 87 ? 6.185 -7.070 6.112 1.00 76.94 87 HIS A N 1
ATOM 656 C CA . HIS A 1 87 ? 5.154 -7.268 7.132 1.00 76.94 87 HIS A CA 1
ATOM 657 C C . HIS A 1 87 ? 4.828 -5.993 7.914 1.00 76.94 87 HIS A C 1
ATOM 659 O O . HIS A 1 87 ? 3.793 -5.938 8.572 1.00 76.94 87 HIS A O 1
ATOM 665 N N . GLY A 1 88 ? 5.634 -4.938 7.770 1.00 70.94 88 GLY A N 1
ATOM 666 C CA . GLY A 1 88 ? 5.378 -3.640 8.396 1.00 70.94 88 GLY A CA 1
ATOM 667 C C . GLY A 1 88 ? 5.638 -3.600 9.906 1.00 70.94 88 GLY A C 1
ATOM 668 O O . GLY A 1 88 ? 5.148 -2.690 10.578 1.00 70.94 88 GLY A O 1
ATOM 669 N N . ASP A 1 89 ? 6.408 -4.551 10.427 1.00 77.00 89 ASP A N 1
ATOM 670 C CA . ASP A 1 89 ? 6.918 -4.605 11.797 1.00 77.00 89 ASP A CA 1
ATOM 671 C C . ASP A 1 89 ? 8.054 -3.581 12.017 1.00 77.00 89 ASP A C 1
ATOM 673 O O . ASP A 1 89 ? 8.225 -3.039 13.112 1.00 77.00 89 ASP A O 1
ATOM 677 N N . LEU A 1 90 ? 8.812 -3.263 10.964 1.00 67.12 90 LEU A N 1
ATOM 678 C CA . LEU A 1 90 ? 9.909 -2.294 10.944 1.00 67.12 90 LEU A CA 1
ATOM 679 C C . LEU A 1 90 ? 9.479 -0.984 10.263 1.00 67.12 90 LEU A C 1
ATOM 681 O O . LEU A 1 90 ? 9.262 -0.924 9.053 1.00 67.12 90 LEU A O 1
ATOM 685 N N . GLN A 1 91 ? 9.416 0.102 11.044 1.00 64.19 91 GLN A N 1
ATOM 686 C CA . GLN A 1 91 ? 9.059 1.447 10.555 1.00 64.19 91 GLN A CA 1
ATOM 687 C C . GLN A 1 91 ? 10.258 2.379 10.307 1.00 64.19 91 GLN A C 1
ATOM 689 O O . GLN A 1 91 ? 10.072 3.502 9.848 1.00 64.19 91 GLN A O 1
ATOM 694 N N . SER A 1 92 ? 11.488 1.962 10.616 1.00 65.62 92 SER A N 1
ATOM 695 C CA . SER A 1 92 ? 12.644 2.869 10.730 1.00 65.62 92 SER A CA 1
ATOM 696 C C . SER A 1 92 ? 13.111 3.522 9.419 1.00 65.62 92 SER A C 1
ATOM 698 O O . SER A 1 92 ? 13.807 4.533 9.481 1.00 65.62 92 SER A O 1
ATOM 700 N N . SER A 1 93 ? 12.722 2.996 8.252 1.00 71.12 93 SER A N 1
ATOM 701 C CA . SER A 1 93 ? 13.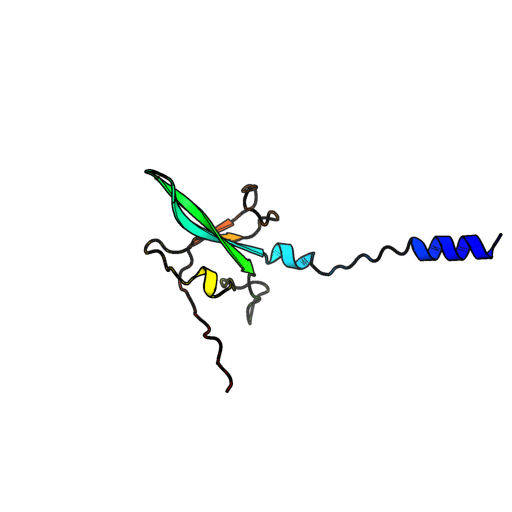047 3.562 6.928 1.00 71.12 93 SER A CA 1
ATOM 702 C C . SER A 1 93 ? 11.825 3.833 6.043 1.00 71.12 93 SER A C 1
ATOM 704 O O . SER A 1 93 ? 11.963 4.302 4.915 1.00 71.12 93 SER A O 1
ATOM 706 N N . ALA A 1 94 ? 10.627 3.548 6.552 1.00 82.31 94 ALA A N 1
ATOM 707 C CA . ALA A 1 94 ? 9.382 3.649 5.813 1.00 82.31 94 ALA A CA 1
ATOM 708 C C . ALA A 1 94 ? 8.957 5.111 5.611 1.00 82.31 94 ALA A C 1
ATOM 710 O O . ALA A 1 94 ? 8.762 5.852 6.574 1.00 82.31 94 ALA A O 1
ATOM 711 N N . GLN A 1 95 ? 8.716 5.515 4.365 1.00 86.69 95 GLN A N 1
ATOM 712 C CA . GLN A 1 95 ? 7.995 6.752 4.056 1.00 86.69 95 GLN A CA 1
ATOM 713 C C . GLN A 1 95 ? 6.522 6.436 3.831 1.00 86.69 95 GLN A C 1
ATOM 715 O O . GLN A 1 95 ? 6.207 5.430 3.199 1.00 86.69 95 GLN A O 1
ATOM 720 N N . GLN A 1 96 ? 5.625 7.276 4.349 1.00 89.75 96 GLN A N 1
ATOM 721 C CA . GLN A 1 96 ? 4.181 7.083 4.233 1.00 89.75 96 GLN A CA 1
ATOM 722 C C . GLN A 1 96 ? 3.524 8.219 3.455 1.00 89.75 96 GLN A C 1
ATOM 724 O O . GLN A 1 96 ? 3.764 9.396 3.718 1.00 89.75 96 GLN A O 1
ATOM 729 N N . PHE A 1 97 ? 2.637 7.852 2.537 1.00 90.69 97 PHE A N 1
ATOM 730 C CA . PHE A 1 97 ? 1.907 8.758 1.663 1.00 90.69 97 PHE A CA 1
ATOM 731 C C . PHE A 1 97 ? 0.425 8.409 1.678 1.00 90.69 97 PHE A C 1
ATOM 733 O O . PHE A 1 97 ? 0.052 7.242 1.750 1.00 90.69 97 PHE A O 1
ATOM 740 N N . ARG A 1 98 ? -0.450 9.410 1.586 1.00 92.00 98 ARG A N 1
ATOM 741 C CA . ARG A 1 98 ? -1.881 9.156 1.391 1.00 92.00 98 ARG A CA 1
ATOM 742 C C . ARG A 1 98 ? -2.152 8.950 -0.095 1.00 92.00 98 ARG A C 1
ATOM 744 O O . ARG A 1 98 ? -1.747 9.782 -0.907 1.00 92.00 98 ARG A O 1
ATOM 751 N N . ALA A 1 99 ? -2.861 7.879 -0.441 1.00 91.19 99 ALA A N 1
ATOM 752 C CA . ALA A 1 99 ? -3.315 7.669 -1.809 1.00 91.19 99 ALA A CA 1
ATOM 753 C C . ALA A 1 99 ? -4.287 8.791 -2.204 1.00 91.19 99 ALA A C 1
ATOM 755 O O . ALA A 1 99 ? -5.263 9.049 -1.500 1.00 91.19 99 ALA A O 1
ATOM 756 N N . GLN A 1 100 ? -4.011 9.470 -3.318 1.00 89.00 100 GLN A N 1
ATOM 757 C CA . GLN A 1 100 ? -4.847 10.580 -3.793 1.00 89.00 100 GLN A CA 1
ATOM 758 C C . GLN A 1 100 ? -6.021 10.105 -4.651 1.00 89.00 100 GLN A C 1
ATOM 760 O O . GLN A 1 100 ? -7.071 10.742 -4.681 1.00 89.00 100 GLN A O 1
ATOM 765 N N . ARG A 1 101 ? -5.828 9.005 -5.385 1.00 88.38 101 ARG A N 1
ATOM 766 C CA . ARG A 1 101 ? -6.809 8.462 -6.320 1.00 88.38 101 ARG A CA 1
ATOM 767 C C . ARG A 1 101 ? -6.624 6.960 -6.474 1.00 88.38 101 ARG A C 1
ATOM 769 O O . ARG A 1 101 ? -5.501 6.468 -6.465 1.00 88.38 101 ARG A O 1
ATOM 776 N N . ILE A 1 102 ? -7.735 6.267 -6.691 1.00 88.88 102 ILE A N 1
ATOM 777 C CA . ILE A 1 102 ? -7.766 4.855 -7.063 1.00 88.88 102 ILE A CA 1
ATOM 778 C C . ILE A 1 102 ? -8.098 4.758 -8.551 1.00 88.88 102 ILE A C 1
ATOM 780 O O . ILE A 1 102 ? -9.063 5.360 -9.030 1.00 88.88 102 ILE A O 1
ATOM 784 N N . LEU A 1 103 ? -7.278 4.012 -9.288 1.00 86.94 103 LEU A N 1
ATOM 785 C CA . LEU A 1 103 ? -7.512 3.669 -10.687 1.00 86.94 103 LEU A CA 1
ATOM 786 C C . LEU A 1 103 ? -7.809 2.176 -10.750 1.00 86.94 103 LEU A C 1
ATOM 788 O O . LEU A 1 103 ? -6.926 1.356 -10.514 1.00 86.94 103 LEU A O 1
ATOM 792 N N . ASN A 1 104 ? -9.064 1.834 -11.026 1.00 84.31 104 ASN A N 1
ATOM 793 C CA . ASN A 1 104 ? -9.475 0.443 -11.117 1.00 84.31 104 ASN A CA 1
ATOM 794 C C . ASN A 1 104 ? -9.336 -0.017 -12.569 1.00 84.31 104 ASN A C 1
ATOM 796 O O . ASN A 1 104 ? -9.958 0.562 -13.461 1.00 84.31 104 ASN A O 1
ATOM 800 N N . PHE A 1 105 ? -8.517 -1.039 -12.795 1.00 79.19 105 PHE A N 1
ATOM 801 C CA . PHE A 1 105 ? -8.367 -1.681 -14.095 1.00 79.19 105 PHE A CA 1
ATOM 802 C C . PHE A 1 105 ? -9.231 -2.941 -14.079 1.00 79.19 105 PHE A C 1
ATOM 804 O O . PHE A 1 105 ? -8.815 -3.946 -13.497 1.00 79.19 105 PHE A O 1
ATOM 811 N N . PRO A 1 106 ? -10.462 -2.896 -14.617 1.00 69.19 106 PRO A N 1
ATOM 812 C CA . PRO A 1 106 ? -11.292 -4.085 -14.673 1.00 69.19 106 PRO A CA 1
ATOM 813 C C . PRO A 1 106 ? -10.571 -5.145 -15.506 1.00 69.19 106 PRO A C 1
ATOM 815 O O . PRO A 1 106 ? -9.985 -4.836 -16.543 1.00 69.19 106 PRO A O 1
ATOM 818 N N . PHE A 1 107 ? -10.625 -6.399 -15.058 1.00 67.56 107 PHE A N 1
ATOM 819 C CA . PHE A 1 107 ? -10.278 -7.506 -15.936 1.00 67.56 107 PHE A CA 1
ATOM 820 C C . PHE A 1 107 ? -11.256 -7.464 -17.109 1.00 67.56 107 PHE A C 1
ATOM 822 O O . PHE A 1 107 ? -12.459 -7.647 -16.909 1.00 67.56 107 PHE A O 1
ATOM 829 N N . GLU A 1 108 ? -10.763 -7.200 -18.320 1.00 61.56 108 GLU A N 1
ATOM 830 C CA . GLU A 1 108 ? -11.536 -7.524 -19.510 1.00 61.56 108 GLU A CA 1
ATOM 831 C C . GLU A 1 108 ? -11.794 -9.031 -19.450 1.00 61.56 108 GLU A C 1
ATOM 833 O O . GLU A 1 108 ? -10.872 -9.844 -19.536 1.00 61.56 108 GLU A O 1
ATOM 838 N N . GLN A 1 109 ? -13.052 -9.416 -19.232 1.00 57.12 109 GLN A N 1
ATOM 839 C CA . GLN A 1 109 ? -13.492 -10.762 -19.560 1.00 57.12 109 GLN A CA 1
ATOM 840 C C . GLN A 1 109 ? -13.424 -10.845 -21.081 1.00 57.12 109 GLN A C 1
ATOM 842 O O . GLN A 1 109 ? -14.380 -10.491 -21.768 1.00 57.12 109 GLN A O 1
ATOM 847 N N . HIS A 1 110 ? -12.264 -11.218 -21.617 1.00 54.88 110 HIS A N 1
ATOM 848 C CA . HIS A 1 110 ? -12.199 -11.660 -22.998 1.00 54.88 110 HIS A CA 1
ATOM 849 C C . HIS A 1 110 ? -13.134 -12.879 -23.117 1.00 54.88 110 HIS A C 1
ATOM 851 O O . HIS A 1 110 ? -12.943 -13.833 -22.354 1.00 54.88 110 HIS A O 1
ATOM 857 N N . PRO A 1 111 ? -14.181 -12.819 -23.963 1.00 56.31 111 PRO A N 1
ATOM 858 C CA . PRO A 1 111 ? -15.066 -13.954 -24.202 1.00 56.31 111 PRO A CA 1
ATOM 859 C C . PRO A 1 111 ? -14.336 -15.122 -24.872 1.00 56.31 111 PRO A C 1
ATOM 861 O O . PRO A 1 111 ? -13.340 -14.874 -25.594 1.00 56.31 111 PRO A O 1
#

pLDDT: mean 75.94, std 15.28, range [47.41, 93.56]